Protein AF-A0A382G905-F1 (afdb_monomer_lite)

Secondary structure (DSSP, 8-state):
-HHHHH-----PPPHHHHHHHHHHHHHHHHHHHTT-HHHHHHHHHHHHHHHHHHHHHHHHS--HHHHHHHHH--HHHH-

pLDDT: mean 94.36, std 5.95, range [69.56, 98.62]

Organism: NCBI:txid408172

Structure (mmCIF, N/CA/C/O backbone):
data_AF-A0A382G905-F1
#
_entry.id   AF-A0A382G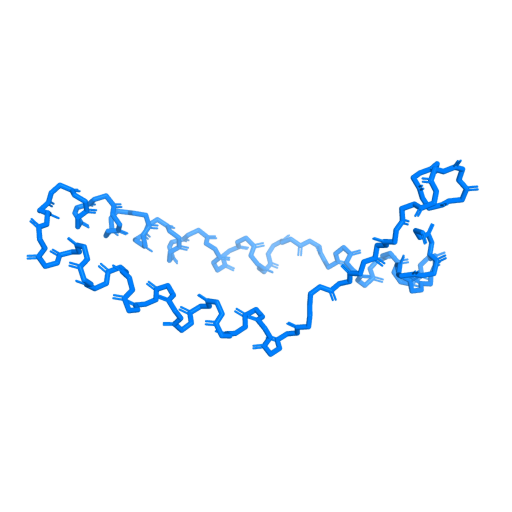905-F1
#
loop_
_atom_site.group_PDB
_atom_site.id
_atom_site.type_symbol
_atom_site.label_atom_id
_atom_site.label_alt_id
_atom_site.label_comp_id
_atom_site.label_asym_id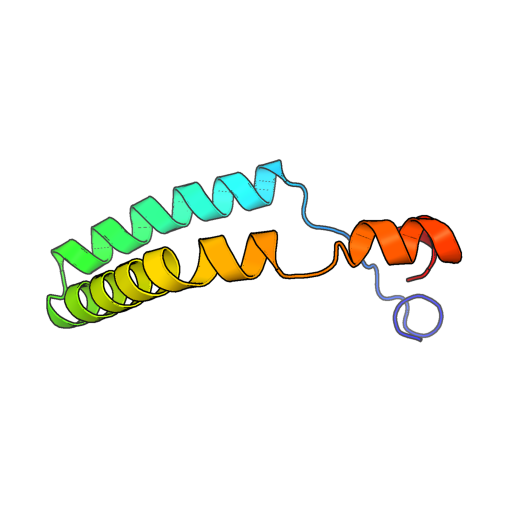
_atom_site.label_entity_id
_atom_site.label_seq_id
_atom_site.pdbx_PDB_ins_code
_atom_site.Cartn_x
_atom_site.Cartn_y
_atom_site.Cartn_z
_atom_site.occupancy
_atom_site.B_iso_or_equiv
_atom_site.auth_seq_id
_atom_site.auth_comp_id
_atom_site.auth_asym_id
_atom_site.auth_atom_id
_atom_site.pdbx_PDB_model_num
ATOM 1 N N . LYS A 1 1 ? 22.964 -0.080 -12.027 1.00 69.56 1 LYS A N 1
ATOM 2 C CA . LYS A 1 1 ? 24.157 -0.667 -11.344 1.00 69.56 1 LYS A CA 1
ATOM 3 C C . LYS A 1 1 ? 23.826 -1.999 -10.670 1.00 69.56 1 LYS A C 1
ATOM 5 O O . LYS A 1 1 ? 24.598 -2.924 -10.856 1.00 69.56 1 LYS A O 1
ATOM 10 N N . LEU A 1 2 ? 22.716 -2.110 -9.933 1.00 84.06 2 LEU A N 1
ATOM 11 C CA . LEU A 1 2 ? 22.343 -3.336 -9.211 1.00 84.06 2 LEU A CA 1
ATOM 12 C C . LEU A 1 2 ? 22.223 -4.572 -10.126 1.00 84.06 2 LEU A C 1
ATOM 14 O O . LEU A 1 2 ? 22.980 -5.515 -9.936 1.00 84.06 2 LEU A O 1
ATOM 18 N N . LYS A 1 3 ? 21.391 -4.546 -11.173 1.00 80.25 3 LYS A N 1
ATOM 19 C CA . LYS A 1 3 ? 21.295 -5.672 -12.121 1.00 80.25 3 LYS A CA 1
ATOM 20 C C . LYS A 1 3 ? 22.556 -5.831 -12.973 1.00 80.25 3 LYS A C 1
ATOM 22 O O . LYS A 1 3 ? 23.270 -6.818 -12.856 1.00 80.25 3 LYS A O 1
ATOM 27 N N . ASN A 1 4 ? 22.913 -4.791 -13.732 1.00 79.75 4 ASN A N 1
ATOM 28 C CA . ASN A 1 4 ? 23.964 -4.884 -14.761 1.00 79.75 4 ASN A CA 1
ATOM 29 C C . ASN A 1 4 ? 25.411 -4.959 -14.238 1.00 79.75 4 ASN A C 1
ATOM 31 O O . ASN A 1 4 ? 26.314 -5.228 -15.022 1.00 79.75 4 ASN A O 1
ATOM 35 N N . LYS A 1 5 ? 25.673 -4.656 -12.957 1.00 85.81 5 LYS A N 1
ATOM 36 C CA . LYS A 1 5 ? 27.033 -4.726 -12.378 1.00 85.81 5 LYS A CA 1
ATOM 37 C C . LYS A 1 5 ? 27.144 -5.617 -11.147 1.00 85.81 5 LYS A C 1
ATOM 39 O O . LYS A 1 5 ? 28.243 -6.069 -10.858 1.00 85.81 5 LYS A O 1
ATOM 44 N N . LEU A 1 6 ? 26.053 -5.821 -10.407 1.00 92.31 6 LEU A N 1
ATOM 45 C CA . LEU A 1 6 ? 26.066 -6.552 -9.136 1.00 92.31 6 LEU A CA 1
ATOM 46 C C . LEU A 1 6 ? 25.228 -7.841 -9.183 1.00 92.31 6 LEU A C 1
ATOM 48 O O . LEU A 1 6 ? 25.090 -8.495 -8.157 1.00 92.31 6 LEU A O 1
ATOM 52 N N . GLY A 1 7 ? 24.674 -8.211 -10.346 1.00 89.75 7 GLY A N 1
ATOM 53 C CA . GLY A 1 7 ? 23.940 -9.469 -10.526 1.00 89.75 7 GLY A CA 1
ATOM 54 C C . GLY A 1 7 ? 22.613 -9.545 -9.765 1.00 89.75 7 GLY A C 1
ATOM 55 O O . GLY A 1 7 ? 22.104 -10.637 -9.533 1.00 89.75 7 GLY A O 1
ATOM 56 N N . VAL A 1 8 ? 22.053 -8.404 -9.344 1.00 91.44 8 VAL A N 1
ATOM 57 C CA . VAL A 1 8 ? 20.779 -8.369 -8.612 1.00 91.44 8 VAL A CA 1
ATOM 58 C C . VAL A 1 8 ? 19.619 -8.598 -9.572 1.00 91.44 8 VAL A C 1
ATOM 60 O O . VAL A 1 8 ? 19.424 -7.828 -10.511 1.00 91.44 8 VAL A O 1
ATOM 63 N N . ASN A 1 9 ? 18.798 -9.604 -9.286 1.00 87.88 9 ASN A N 1
ATOM 64 C CA . ASN A 1 9 ? 17.553 -9.829 -10.007 1.00 87.88 9 ASN A CA 1
ATOM 65 C C . ASN A 1 9 ? 16.436 -8.971 -9.405 1.00 87.88 9 ASN A C 1
ATOM 67 O O . ASN A 1 9 ? 16.172 -9.053 -8.205 1.00 87.88 9 ASN A O 1
ATOM 71 N N . VAL A 1 10 ? 15.779 -8.158 -10.231 1.00 87.06 10 VAL A N 1
ATOM 72 C CA . VAL A 1 10 ? 14.687 -7.279 -9.802 1.00 87.06 10 VAL A CA 1
ATOM 73 C C . VAL A 1 10 ? 13.394 -7.749 -10.450 1.00 87.06 10 VAL A C 1
ATOM 75 O O . VAL A 1 10 ? 13.314 -7.857 -11.671 1.00 87.06 10 VAL A O 1
ATOM 78 N N . TYR A 1 11 ? 12.386 -8.013 -9.623 1.00 86.94 11 TYR A N 1
ATOM 79 C CA . TYR A 1 11 ? 11.076 -8.483 -10.057 1.00 86.94 11 TYR A CA 1
ATOM 80 C C . TYR A 1 11 ? 9.985 -7.627 -9.433 1.00 86.94 11 TYR A C 1
ATOM 82 O O . TYR A 1 11 ? 10.089 -7.212 -8.277 1.00 86.94 11 TYR A O 1
ATOM 90 N N . ARG A 1 12 ? 8.906 -7.411 -10.183 1.00 89.31 12 ARG A N 1
ATOM 91 C CA . ARG A 1 12 ? 7.658 -6.937 -9.598 1.00 89.31 12 ARG A CA 1
ATOM 92 C C . ARG A 1 12 ? 6.967 -8.118 -8.919 1.00 89.31 12 ARG A C 1
ATOM 94 O O . ARG A 1 12 ? 6.774 -9.156 -9.547 1.00 89.31 12 ARG A O 1
ATOM 101 N N . THR A 1 13 ? 6.587 -7.953 -7.654 1.00 92.56 13 THR A N 1
ATOM 102 C CA . THR A 1 13 ? 5.727 -8.920 -6.961 1.00 92.56 13 THR A CA 1
ATOM 103 C C . THR A 1 13 ? 4.433 -9.105 -7.759 1.00 92.56 13 THR A C 1
ATOM 105 O O . THR A 1 13 ? 3.800 -8.096 -8.075 1.00 92.56 13 THR A O 1
ATOM 108 N N . PRO A 1 14 ? 4.030 -10.345 -8.092 1.00 95.44 14 PRO A N 1
ATOM 109 C CA . PRO A 1 14 ? 2.778 -10.586 -8.799 1.00 95.44 14 PRO A CA 1
ATOM 110 C C . PRO A 1 14 ? 1.581 -10.045 -8.018 1.00 95.44 14 PRO A C 1
ATOM 112 O O . PRO A 1 14 ? 1.536 -10.165 -6.791 1.00 95.44 14 PRO A O 1
ATOM 115 N N . ASP A 1 15 ? 0.584 -9.517 -8.725 1.00 96.31 15 ASP A N 1
ATOM 116 C CA . ASP A 1 15 ? -0.598 -8.931 -8.085 1.00 96.31 15 ASP A CA 1
ATOM 117 C C . ASP A 1 15 ? -1.364 -9.966 -7.238 1.00 96.31 15 ASP A C 1
ATOM 119 O O . ASP A 1 15 ? -1.876 -9.628 -6.176 1.00 96.31 15 ASP A O 1
ATOM 123 N N . SER A 1 16 ? -1.357 -11.248 -7.625 1.00 97.81 16 SER A N 1
ATOM 124 C CA . SER A 1 16 ? -1.949 -12.337 -6.829 1.00 97.81 16 SER A CA 1
ATOM 125 C C . SER A 1 16 ? -1.267 -12.535 -5.472 1.00 97.81 16 SER A C 1
ATOM 127 O O . SER A 1 16 ? -1.935 -12.807 -4.477 1.00 97.81 16 SER A O 1
ATOM 129 N N . ILE A 1 17 ? 0.056 -12.368 -5.411 1.00 98.00 17 ILE A N 1
ATOM 130 C CA . ILE A 1 17 ? 0.812 -12.449 -4.158 1.00 98.00 17 ILE A CA 1
ATOM 131 C C . ILE A 1 17 ? 0.543 -11.209 -3.306 1.00 98.00 17 ILE A C 1
ATOM 133 O O . ILE A 1 17 ? 0.361 -11.338 -2.099 1.00 98.00 17 ILE A O 1
ATOM 137 N N . MET A 1 18 ? 0.458 -10.026 -3.922 1.00 97.38 18 MET A N 1
ATOM 138 C CA . MET A 1 18 ? 0.086 -8.801 -3.210 1.00 97.38 18 MET A CA 1
ATOM 139 C C . MET A 1 18 ? -1.328 -8.903 -2.618 1.00 97.38 18 MET A C 1
ATOM 141 O O . MET A 1 18 ? -1.534 -8.540 -1.464 1.00 97.38 18 MET A O 1
ATOM 145 N N . GLN A 1 19 ? -2.285 -9.469 -3.359 1.00 98.00 19 GLN A N 1
ATOM 146 C CA . GLN A 1 19 ? -3.637 -9.714 -2.854 1.00 98.00 19 GLN A CA 1
ATOM 147 C C . GLN A 1 19 ? -3.626 -10.685 -1.668 1.00 98.00 19 GLN A C 1
ATOM 149 O O . GLN A 1 19 ? -4.201 -10.384 -0.628 1.00 98.00 19 GLN A O 1
ATOM 154 N N . ALA A 1 20 ? -2.889 -11.795 -1.768 1.00 98.25 20 ALA A N 1
ATOM 155 C CA . ALA A 1 20 ? -2.760 -12.740 -0.659 1.00 98.25 20 ALA A CA 1
ATOM 156 C C . ALA A 1 20 ? -2.136 -12.099 0.597 1.00 98.25 20 ALA A C 1
ATOM 158 O O . ALA A 1 20 ? -2.467 -12.480 1.720 1.00 98.25 20 ALA A O 1
ATOM 159 N N . GLN A 1 21 ? -1.247 -11.112 0.433 1.00 98.06 21 GLN A N 1
ATOM 160 C CA . GLN A 1 21 ? -0.708 -10.341 1.555 1.00 98.06 21 GLN A CA 1
ATOM 161 C C . GLN A 1 21 ? -1.765 -9.452 2.220 1.00 98.06 21 GLN A C 1
ATOM 163 O O . GLN A 1 21 ? -1.747 -9.333 3.444 1.00 98.06 21 GLN A O 1
ATOM 168 N N . LEU A 1 22 ? -2.684 -8.857 1.451 1.00 97.56 22 LEU A N 1
ATOM 169 C CA . LEU A 1 22 ? -3.807 -8.089 2.000 1.00 97.56 22 LEU A CA 1
ATOM 170 C C . LEU A 1 22 ? -4.747 -8.996 2.803 1.00 97.56 22 LEU A C 1
ATOM 172 O O . LEU A 1 22 ? -5.054 -8.688 3.952 1.00 97.56 22 LEU A O 1
ATOM 176 N N . ASP A 1 23 ? -5.098 -10.158 2.252 1.00 98.06 23 ASP A N 1
ATOM 177 C CA . ASP A 1 23 ? -5.969 -11.126 2.927 1.00 98.06 23 ASP A CA 1
ATOM 178 C C . ASP A 1 23 ? -5.323 -11.641 4.230 1.00 98.06 23 ASP A C 1
ATOM 180 O O . ASP A 1 23 ? -5.967 -11.754 5.276 1.00 98.06 23 ASP A O 1
ATOM 184 N N . ALA A 1 24 ? -4.012 -11.909 4.205 1.00 98.25 24 ALA A N 1
ATOM 185 C CA . ALA A 1 24 ? -3.262 -12.285 5.400 1.00 98.25 24 ALA A CA 1
ATOM 186 C C . ALA A 1 24 ? -3.209 -11.150 6.438 1.00 98.25 24 ALA A C 1
ATOM 188 O O . ALA A 1 24 ? -3.242 -11.413 7.644 1.00 98.25 24 ALA A O 1
ATOM 189 N N . TRP A 1 25 ? -3.129 -9.895 5.990 1.00 97.44 25 TRP A N 1
ATOM 190 C CA . TRP A 1 25 ? -3.128 -8.734 6.873 1.00 97.44 25 TRP A CA 1
ATOM 191 C C . TRP A 1 25 ? -4.451 -8.591 7.623 1.00 97.44 25 TRP A C 1
ATOM 193 O O . TRP A 1 25 ? -4.420 -8.349 8.829 1.00 97.44 25 TRP A O 1
ATOM 203 N N . ASP A 1 26 ? -5.586 -8.827 6.964 1.00 97.75 26 ASP A N 1
ATOM 204 C CA . ASP A 1 26 ? -6.903 -8.791 7.610 1.00 97.75 26 ASP A CA 1
ATOM 205 C C . ASP A 1 26 ? -6.988 -9.797 8.769 1.00 97.75 26 ASP A C 1
ATOM 207 O O . ASP A 1 26 ? -7.341 -9.429 9.892 1.00 97.75 26 ASP A O 1
ATOM 211 N N . ILE A 1 27 ? -6.528 -11.035 8.553 1.00 98.31 27 ILE A N 1
ATOM 212 C CA . ILE A 1 27 ? -6.487 -12.077 9.595 1.00 98.31 27 ILE A CA 1
ATOM 213 C C . ILE A 1 27 ? -5.633 -11.637 10.793 1.00 98.31 27 ILE A C 1
ATOM 215 O O . ILE A 1 27 ? -6.003 -11.830 11.957 1.00 98.31 27 ILE A O 1
ATOM 219 N N . ILE A 1 28 ? -4.450 -11.082 10.523 1.00 97.19 28 ILE A N 1
ATOM 220 C CA . ILE A 1 28 ? -3.502 -10.691 11.566 1.00 97.19 28 ILE A CA 1
ATOM 221 C C . ILE A 1 28 ? -4.015 -9.482 12.349 1.00 97.19 28 ILE A C 1
ATOM 223 O O . ILE A 1 28 ? -3.959 -9.489 13.582 1.00 97.19 28 ILE A O 1
ATOM 227 N N . VAL A 1 29 ? -4.548 -8.477 11.660 1.00 97.81 29 VAL A N 1
ATOM 228 C CA . VAL A 1 29 ? -5.133 -7.289 12.284 1.00 97.81 29 VAL A CA 1
ATOM 229 C C . VAL A 1 29 ? -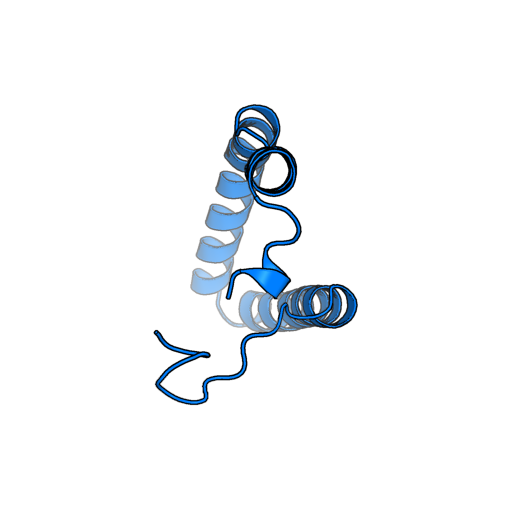6.287 -7.680 13.197 1.00 97.81 29 VAL A C 1
ATOM 231 O O . VAL A 1 29 ? -6.297 -7.256 14.351 1.00 97.81 29 VAL A O 1
ATOM 234 N N . ASP A 1 30 ? -7.201 -8.537 12.747 1.00 97.88 30 ASP A N 1
ATOM 235 C CA . ASP A 1 30 ? -8.331 -8.984 13.567 1.00 97.88 30 ASP A CA 1
ATOM 236 C C . ASP A 1 30 ? -7.866 -9.738 14.816 1.00 97.88 30 ASP A C 1
ATOM 238 O O . ASP A 1 30 ? -8.316 -9.460 15.934 1.00 97.88 30 ASP A O 1
ATOM 242 N N . LYS A 1 31 ? -6.886 -10.636 14.656 1.00 98.31 31 LYS A N 1
ATOM 243 C CA . LYS A 1 31 ? -6.287 -11.380 15.770 1.00 98.31 31 LYS A CA 1
ATOM 244 C C . LYS A 1 31 ? -5.682 -10.459 16.830 1.00 98.31 31 LYS A C 1
ATOM 246 O O . LYS A 1 31 ? -5.810 -10.759 18.018 1.00 98.31 31 LYS A O 1
ATOM 251 N N . PHE A 1 32 ? -4.984 -9.396 16.436 1.00 98.00 32 PHE A N 1
ATOM 252 C CA . PHE A 1 32 ? -4.349 -8.478 17.387 1.00 98.00 32 PHE A CA 1
ATOM 253 C C . PHE A 1 32 ? -5.329 -7.453 17.957 1.00 98.00 32 PHE A C 1
ATOM 255 O O . PHE A 1 32 ? -5.279 -7.184 19.156 1.00 98.00 32 PHE A O 1
ATOM 262 N N . ASN A 1 33 ? -6.292 -6.982 17.164 1.00 98.00 33 ASN A N 1
ATOM 263 C CA . ASN A 1 33 ? -7.371 -6.113 17.634 1.00 98.00 33 ASN A CA 1
ATOM 264 C C . ASN A 1 33 ? -8.197 -6.761 18.753 1.00 98.00 33 ASN A C 1
ATOM 266 O O . ASN A 1 33 ? -8.655 -6.070 19.660 1.00 98.00 33 ASN A O 1
ATOM 270 N N . ALA A 1 34 ? -8.383 -8.084 18.703 1.00 97.94 34 ALA A N 1
ATOM 271 C CA . ALA A 1 34 ? -9.084 -8.833 19.744 1.00 97.94 34 ALA A CA 1
ATOM 272 C C . ALA A 1 34 ? -8.282 -8.971 21.053 1.00 97.94 34 ALA A C 1
ATOM 274 O O . ALA A 1 34 ? -8.861 -9.273 22.094 1.00 97.94 34 ALA A O 1
ATOM 275 N N . LYS A 1 35 ? -6.956 -8.793 21.007 1.00 98.12 35 LYS A N 1
ATOM 276 C CA . LYS A 1 35 ? -6.046 -9.050 22.135 1.00 98.12 35 LYS A CA 1
ATOM 277 C C . LYS A 1 35 ? -5.515 -7.786 22.798 1.00 98.12 35 LYS A C 1
ATOM 279 O O . LYS A 1 35 ? -5.184 -7.833 23.978 1.00 98.12 35 LYS A O 1
ATOM 284 N N . ASP A 1 36 ? -5.408 -6.691 22.054 1.00 98.38 36 ASP A N 1
ATOM 285 C CA . ASP A 1 36 ? -4.794 -5.452 22.519 1.00 98.38 36 ASP A CA 1
ATOM 286 C C . ASP A 1 36 ? -5.638 -4.241 22.094 1.00 98.38 36 ASP A C 1
ATOM 288 O O . ASP A 1 36 ? -5.738 -3.882 20.918 1.00 98.38 36 ASP A O 1
ATOM 292 N N . ALA A 1 37 ? -6.247 -3.590 23.088 1.00 98.31 37 ALA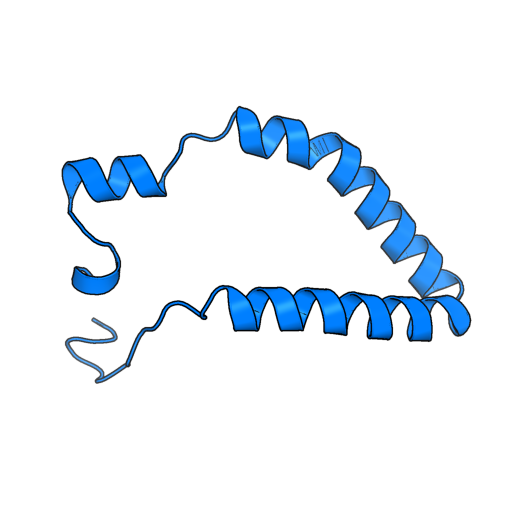 A N 1
ATOM 293 C CA . ALA A 1 37 ? -7.091 -2.419 22.884 1.00 98.31 37 ALA A CA 1
ATOM 294 C C . ALA A 1 37 ? -6.308 -1.192 22.384 1.00 98.31 37 ALA A C 1
ATOM 296 O O . ALA A 1 37 ? -6.861 -0.368 21.652 1.00 98.31 37 ALA A O 1
ATOM 297 N N . PHE A 1 38 ? -5.032 -1.056 22.756 1.00 98.25 38 PHE A N 1
ATOM 298 C CA . PHE A 1 38 ? -4.193 0.029 22.259 1.00 98.25 38 PHE A CA 1
ATOM 299 C C . PHE A 1 38 ? -3.824 -0.206 20.795 1.00 98.25 38 PHE A C 1
ATOM 301 O O . PHE A 1 38 ? -3.968 0.708 19.982 1.00 98.25 38 PHE A O 1
ATOM 308 N N . PHE A 1 39 ? -3.445 -1.438 20.439 1.00 98.44 39 PHE A N 1
ATOM 309 C CA . PHE A 1 39 ? -3.220 -1.822 19.045 1.00 98.44 39 PHE A CA 1
ATOM 310 C C . PHE A 1 39 ? -4.452 -1.517 18.182 1.00 98.44 39 PHE A C 1
ATOM 312 O O . PHE A 1 39 ? -4.339 -0.828 17.165 1.00 98.44 39 PHE A O 1
ATOM 319 N N . LYS A 1 40 ? -5.641 -1.933 18.642 1.00 98.62 40 LYS A N 1
ATOM 320 C CA . LYS A 1 40 ? -6.912 -1.661 17.959 1.00 98.62 40 LYS A CA 1
ATOM 321 C C . LYS A 1 40 ? -7.131 -0.169 17.713 1.00 98.62 40 LYS A C 1
ATOM 323 O O . LYS A 1 40 ? -7.378 0.232 16.577 1.00 98.62 40 LYS A O 1
ATOM 328 N N . LYS A 1 41 ? -6.955 0.659 18.747 1.00 98.56 41 LYS A N 1
ATOM 329 C CA . LYS A 1 41 ? -7.097 2.119 18.647 1.00 98.56 41 LYS A CA 1
ATOM 330 C C . LYS A 1 41 ? -6.161 2.728 17.595 1.00 98.56 41 LYS A C 1
ATOM 332 O O . LYS A 1 41 ? -6.555 3.644 16.874 1.00 98.56 41 LYS A O 1
ATOM 337 N N . VAL A 1 42 ? -4.919 2.247 17.508 1.00 98.44 42 VAL A N 1
ATOM 338 C CA . VAL A 1 42 ? -3.945 2.731 16.516 1.00 98.44 42 VAL A CA 1
ATOM 339 C C . VAL A 1 42 ? -4.378 2.357 15.099 1.00 98.44 42 VAL A C 1
ATOM 341 O O . VAL A 1 42 ? -4.403 3.229 14.230 1.00 98.44 42 VAL A O 1
ATOM 344 N N . VAL A 1 43 ? -4.760 1.098 14.866 1.00 98.12 43 VAL A N 1
ATOM 345 C CA . VAL A 1 43 ? -5.196 0.633 13.540 1.00 98.12 43 VAL A CA 1
ATOM 346 C C . VAL A 1 43 ? -6.466 1.352 13.085 1.00 98.12 43 VAL A C 1
ATOM 348 O O . VAL A 1 43 ? -6.559 1.752 11.925 1.00 98.12 43 VAL A O 1
ATOM 351 N N . GLU A 1 44 ? -7.431 1.562 13.982 1.00 98.31 44 GLU A N 1
ATOM 352 C CA . GLU A 1 44 ? -8.651 2.321 13.684 1.00 98.31 44 GLU A CA 1
ATOM 353 C C . GLU A 1 44 ? -8.325 3.759 13.258 1.00 98.31 44 GLU A C 1
ATOM 355 O O . GLU A 1 44 ? -8.766 4.195 12.194 1.00 98.31 44 GLU A O 1
ATOM 360 N N . SER A 1 45 ? -7.458 4.455 14.002 1.00 98.62 45 SER A N 1
ATOM 361 C CA . SER A 1 45 ? -6.991 5.806 13.650 1.00 98.62 45 SER A CA 1
ATOM 362 C C . SER A 1 45 ? -6.303 5.854 12.276 1.00 98.62 45 SER A C 1
ATOM 364 O O . SER A 1 45 ? -6.595 6.722 11.448 1.00 98.62 45 SER A O 1
ATOM 366 N N . GLN A 1 46 ? -5.433 4.882 11.984 1.00 98.00 46 GLN A N 1
ATOM 367 C CA . GLN A 1 46 ? -4.761 4.772 10.686 1.00 98.00 46 GLN A CA 1
ATOM 368 C C . GLN A 1 46 ? -5.759 4.547 9.540 1.00 98.00 46 GLN A C 1
ATOM 370 O O . GLN A 1 46 ? -5.660 5.214 8.508 1.00 98.00 46 GLN A O 1
ATOM 375 N N . LYS A 1 47 ? -6.742 3.651 9.719 1.00 97.06 47 LYS A N 1
ATOM 376 C CA . LYS A 1 47 ? -7.788 3.374 8.719 1.00 97.06 47 LYS A CA 1
ATOM 377 C C . LYS A 1 47 ? -8.671 4.600 8.472 1.00 97.06 47 LYS A C 1
ATOM 379 O O . LYS A 1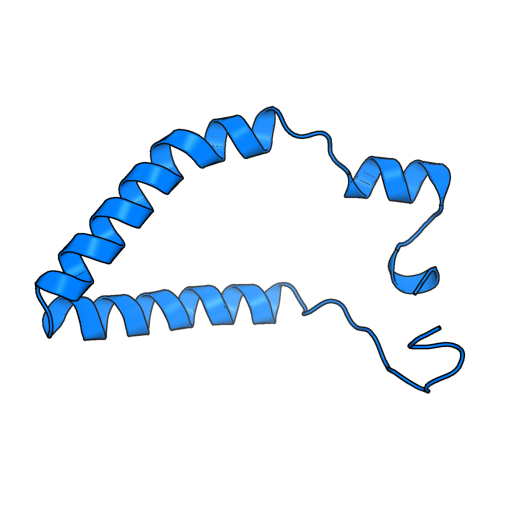 47 ? -8.973 4.910 7.319 1.00 97.06 47 LYS A O 1
ATOM 384 N N . GLU A 1 48 ? -9.047 5.330 9.521 1.00 98.38 48 GLU A N 1
ATOM 385 C CA . GLU A 1 48 ? -9.809 6.576 9.391 1.00 98.38 48 GLU A CA 1
ATOM 386 C C . GLU A 1 48 ? -9.045 7.647 8.610 1.00 98.38 48 GLU A C 1
ATOM 388 O O . GLU A 1 48 ? -9.615 8.296 7.729 1.00 98.38 48 GLU A O 1
ATOM 393 N N . TYR A 1 49 ? -7.758 7.832 8.907 1.00 98.19 49 TYR A N 1
ATOM 394 C CA . TYR A 1 49 ? -6.918 8.778 8.179 1.00 98.19 49 TYR A CA 1
ATOM 395 C C . TYR A 1 49 ? -6.750 8.370 6.710 1.00 98.19 49 TYR A C 1
ATOM 397 O O . TYR A 1 49 ? -6.973 9.186 5.812 1.00 98.19 49 TYR A O 1
ATOM 405 N N . ALA A 1 50 ? -6.443 7.094 6.452 1.00 97.88 50 ALA A N 1
ATOM 406 C CA . ALA A 1 50 ? -6.297 6.566 5.100 1.00 97.88 50 ALA A CA 1
ATOM 407 C C . ALA A 1 50 ? -7.576 6.771 4.274 1.00 97.88 50 ALA A C 1
ATOM 409 O O . ALA A 1 50 ? -7.504 7.260 3.148 1.00 97.88 50 ALA A O 1
ATOM 410 N N . LYS A 1 51 ? -8.756 6.508 4.851 1.00 97.00 51 LYS A N 1
ATOM 411 C CA . LYS A 1 51 ? -10.047 6.747 4.187 1.00 97.00 51 LYS A CA 1
ATOM 412 C C . LYS A 1 51 ? -10.249 8.216 3.794 1.00 97.00 51 LYS A C 1
ATOM 414 O O . LYS A 1 51 ? -10.819 8.482 2.740 1.00 97.00 51 LYS A O 1
ATOM 419 N N . LYS A 1 52 ? -9.793 9.166 4.619 1.00 96.69 52 LYS A N 1
ATOM 420 C CA . LYS A 1 52 ? -9.928 10.610 4.355 1.00 96.69 52 LYS A CA 1
ATOM 421 C C . LYS A 1 52 ? -8.978 11.100 3.259 1.00 96.69 52 LYS A C 1
ATOM 423 O O . LYS A 1 52 ? -9.371 11.937 2.456 1.00 96.69 52 LYS A O 1
ATOM 428 N N . VAL A 1 53 ? -7.739 10.606 3.238 1.00 97.94 53 VAL A N 1
ATOM 429 C CA . VAL A 1 53 ? -6.667 11.181 2.404 1.00 97.94 53 VAL A CA 1
ATOM 430 C C . VAL A 1 53 ? -6.445 10.418 1.100 1.00 97.94 53 VAL A C 1
ATOM 432 O O . VAL A 1 53 ? -6.205 11.038 0.064 1.00 97.94 53 VAL A O 1
ATOM 435 N N . MET A 1 54 ? -6.546 9.086 1.114 1.00 97.56 54 MET A N 1
ATOM 436 C CA . MET A 1 54 ? -6.096 8.269 -0.019 1.00 97.56 54 MET A CA 1
ATOM 437 C C . MET A 1 54 ? -6.946 8.464 -1.273 1.00 97.56 54 MET A C 1
ATOM 439 O O . MET A 1 54 ? -6.395 8.446 -2.366 1.00 97.56 54 MET A O 1
ATOM 443 N N . ALA A 1 55 ? -8.253 8.712 -1.141 1.00 95.50 55 ALA A N 1
ATOM 444 C CA . ALA A 1 55 ? -9.108 8.971 -2.301 1.00 95.50 55 ALA A CA 1
ATOM 445 C C . ALA A 1 55 ? -8.646 10.212 -3.085 1.00 95.50 55 ALA A C 1
ATOM 447 O O . ALA A 1 55 ? -8.493 10.150 -4.302 1.00 95.50 55 ALA A O 1
ATOM 448 N N . TYR A 1 56 ? -8.361 11.318 -2.387 1.00 96.31 56 TYR A N 1
ATOM 449 C CA . TYR A 1 56 ? -7.822 12.520 -3.023 1.00 96.31 56 TYR A CA 1
ATOM 450 C C . TYR A 1 56 ? -6.424 12.270 -3.593 1.00 96.31 56 TYR A C 1
ATOM 452 O O . TYR A 1 56 ? -6.164 12.621 -4.740 1.00 96.31 56 TYR A O 1
ATOM 460 N N . LEU A 1 57 ? -5.538 11.625 -2.827 1.00 96.62 57 LEU A N 1
ATOM 461 C CA . LEU A 1 57 ? -4.172 11.348 -3.270 1.00 96.62 57 LEU A CA 1
ATOM 462 C C . LEU A 1 57 ? -4.142 10.521 -4.566 1.00 96.62 57 LEU A C 1
ATOM 464 O O . LEU A 1 57 ? -3.385 10.854 -5.471 1.00 96.62 57 LEU A O 1
ATOM 468 N N . LEU A 1 58 ? -4.976 9.482 -4.667 1.00 94.62 58 LEU A N 1
ATOM 469 C CA . LEU A 1 58 ? -5.045 8.606 -5.841 1.00 94.62 58 LEU A CA 1
ATOM 470 C C . LEU A 1 58 ? -5.577 9.320 -7.090 1.00 94.62 58 LEU A C 1
ATOM 472 O O . LEU A 1 58 ? -5.171 8.978 -8.194 1.00 94.62 58 LEU A O 1
ATOM 476 N N . LEU A 1 59 ? -6.469 10.299 -6.923 1.00 94.81 59 LEU A N 1
ATOM 477 C CA . LEU A 1 59 ? -7.049 11.054 -8.038 1.00 94.81 59 LEU A CA 1
ATOM 478 C C . LEU A 1 59 ? -6.213 12.274 -8.442 1.00 94.81 59 LEU A C 1
ATOM 480 O O . LEU A 1 59 ? -6.281 12.710 -9.586 1.00 94.81 59 LEU A O 1
ATOM 484 N N . ASN A 1 60 ? -5.457 12.846 -7.506 1.00 96.75 60 ASN A N 1
ATOM 485 C CA . ASN A 1 60 ? -4.665 14.052 -7.733 1.00 96.75 60 ASN A CA 1
ATOM 486 C C . ASN A 1 60 ? -3.207 13.752 -8.122 1.00 96.75 60 ASN A C 1
ATOM 488 O O . ASN A 1 60 ? -2.513 14.629 -8.633 1.00 96.75 60 ASN A O 1
ATOM 492 N N . ALA A 1 61 ? -2.711 12.539 -7.862 1.00 95.94 61 ALA A N 1
ATOM 493 C CA . ALA A 1 61 ? -1.379 12.141 -8.297 1.00 95.94 61 ALA A CA 1
ATOM 494 C C . ALA A 1 61 ? -1.351 11.894 -9.819 1.00 95.94 61 ALA A C 1
ATOM 496 O O . ALA A 1 61 ? -2.246 11.232 -10.346 1.00 95.94 61 ALA A O 1
ATOM 497 N N . PRO A 1 62 ? -0.309 12.358 -10.533 1.00 96.06 62 PRO A N 1
ATOM 498 C CA . PRO A 1 62 ? -0.051 11.913 -11.895 1.00 96.06 62 PRO A CA 1
ATOM 499 C C . PRO A 1 62 ? 0.112 10.392 -11.955 1.00 96.06 62 PRO A C 1
ATOM 501 O O . PRO A 1 62 ? 0.700 9.787 -11.054 1.00 96.06 62 PRO A O 1
ATOM 504 N N . ASP A 1 63 ? -0.321 9.774 -13.053 1.00 95.38 63 ASP A N 1
ATOM 505 C CA . ASP A 1 63 ? 0.023 8.380 -13.326 1.00 95.38 63 ASP A CA 1
ATOM 506 C C . ASP A 1 63 ? 1.495 8.292 -13.755 1.00 95.38 63 ASP A C 1
ATOM 508 O O . ASP A 1 63 ? 1.851 8.339 -14.937 1.00 95.38 63 ASP A O 1
ATOM 512 N N . TYR A 1 64 ? 2.374 8.182 -12.760 1.00 95.12 64 TYR A N 1
ATOM 513 C CA . TYR A 1 64 ? 3.814 8.071 -12.967 1.00 95.12 64 TYR A CA 1
ATOM 514 C C . TYR A 1 64 ? 4.197 6.831 -13.781 1.00 95.12 64 TYR A C 1
ATOM 516 O O . TYR A 1 64 ? 5.181 6.864 -14.519 1.00 95.12 64 TYR A O 1
ATOM 524 N N . GLY A 1 65 ? 3.426 5.744 -13.672 1.00 94.19 65 GLY A N 1
ATOM 525 C CA . GLY A 1 65 ? 3.672 4.526 -14.437 1.00 94.19 65 GLY A CA 1
ATOM 526 C C . GLY A 1 65 ? 3.405 4.742 -15.923 1.00 94.19 65 GLY A C 1
ATOM 527 O O . GLY A 1 65 ? 4.218 4.356 -16.760 1.00 94.19 65 GLY A O 1
ATOM 528 N N . MET A 1 66 ? 2.292 5.397 -16.251 1.00 96.56 66 MET A N 1
ATOM 529 C CA . MET A 1 66 ? 1.947 5.764 -17.622 1.00 96.56 66 MET A CA 1
ATOM 530 C C . MET A 1 66 ? 2.952 6.754 -18.208 1.00 96.56 66 MET A C 1
ATOM 532 O O . MET A 1 66 ? 3.443 6.527 -19.313 1.00 96.56 66 MET A O 1
ATOM 536 N N . ALA A 1 67 ? 3.301 7.807 -17.464 1.00 97.50 67 ALA A N 1
ATOM 537 C CA . ALA A 1 67 ? 4.274 8.801 -17.909 1.00 97.50 67 ALA A CA 1
ATOM 538 C C . ALA A 1 67 ? 5.644 8.165 -18.204 1.00 97.50 67 ALA A C 1
ATOM 540 O O . ALA A 1 67 ? 6.246 8.448 -19.239 1.00 97.50 67 ALA A O 1
ATOM 541 N N . TYR A 1 68 ? 6.115 7.258 -17.339 1.00 96.19 68 TYR A N 1
ATOM 542 C CA . TYR A 1 68 ? 7.362 6.533 -17.574 1.00 96.19 68 TYR A CA 1
ATOM 543 C C . TYR A 1 68 ? 7.279 5.663 -18.829 1.00 96.19 68 TYR A C 1
ATOM 545 O O . TYR A 1 68 ? 8.137 5.776 -19.702 1.00 96.19 68 TYR A O 1
ATOM 553 N N . ARG A 1 69 ? 6.226 4.839 -18.949 1.00 96.50 69 ARG A N 1
ATOM 554 C CA . ARG A 1 69 ? 6.041 3.952 -20.108 1.00 96.50 69 ARG A CA 1
ATOM 555 C C . ARG A 1 69 ? 6.005 4.716 -21.424 1.00 96.50 69 ARG A C 1
ATOM 557 O O . ARG A 1 69 ? 6.610 4.274 -22.394 1.00 96.50 69 ARG A O 1
ATOM 564 N N . HIS A 1 70 ? 5.356 5.877 -21.445 1.00 97.19 70 HIS A N 1
ATOM 565 C CA . HIS A 1 70 ? 5.278 6.718 -22.634 1.00 97.19 70 HIS A CA 1
ATOM 566 C C . HIS A 1 70 ? 6.653 7.210 -23.118 1.00 97.19 70 HIS A C 1
ATOM 568 O O . HIS A 1 70 ? 6.905 7.220 -24.320 1.00 97.19 70 HIS A O 1
ATOM 574 N N . HIS A 1 71 ? 7.542 7.606 -22.204 1.00 97.12 71 HIS A N 1
ATOM 575 C CA . HIS A 1 71 ? 8.841 8.184 -22.563 1.00 97.12 71 HIS A CA 1
ATOM 576 C C . HIS A 1 71 ? 9.987 7.167 -22.643 1.00 97.12 71 HIS A C 1
ATOM 578 O O . HIS A 1 71 ? 10.957 7.412 -23.360 1.00 97.12 71 HIS A O 1
ATOM 584 N N . PHE A 1 72 ? 9.901 6.056 -21.906 1.00 95.19 72 PHE A N 1
ATOM 585 C CA . PHE A 1 72 ? 11.036 5.158 -21.665 1.00 95.19 72 PHE A CA 1
ATOM 586 C C . PHE A 1 72 ? 10.731 3.664 -21.860 1.00 95.19 72 PHE A C 1
ATOM 588 O O . PHE A 1 72 ? 11.654 2.860 -21.758 1.00 95.19 72 PHE A O 1
ATOM 595 N N . GLY A 1 73 ? 9.482 3.277 -22.149 1.00 93.81 73 GLY A N 1
ATOM 596 C CA . GLY A 1 73 ? 9.088 1.870 -22.287 1.00 93.81 73 GLY A CA 1
ATOM 597 C C . GLY A 1 73 ? 8.845 1.160 -20.950 1.00 93.81 73 GLY A C 1
ATOM 598 O O . GLY A 1 73 ? 8.616 1.794 -19.916 1.00 93.81 73 GLY A O 1
ATOM 599 N N . GLU A 1 74 ? 8.837 -0.174 -20.960 1.00 91.31 74 GLU A N 1
ATOM 600 C CA . GLU A 1 74 ? 8.474 -0.962 -19.780 1.00 91.31 74 GLU A CA 1
ATOM 601 C C . GLU A 1 74 ? 9.518 -0.823 -18.655 1.00 91.31 74 GLU A C 1
ATOM 603 O O . GLU A 1 74 ? 10.693 -1.132 -18.864 1.00 91.31 74 GLU A O 1
ATOM 608 N N . PRO A 1 75 ? 9.128 -0.433 -17.421 1.00 88.44 75 PRO A N 1
ATOM 609 C CA . PRO A 1 75 ? 10.079 -0.253 -16.325 1.00 88.44 75 PRO A CA 1
ATOM 610 C C . PRO A 1 75 ? 10.948 -1.485 -16.062 1.00 88.44 75 PRO A C 1
ATOM 612 O O . PRO A 1 75 ? 12.119 -1.339 -15.736 1.00 88.44 75 PRO A O 1
ATOM 615 N N . ALA A 1 76 ? 10.398 -2.693 -16.232 1.00 82.50 76 ALA A N 1
ATOM 616 C CA . ALA A 1 76 ? 11.113 -3.953 -16.021 1.00 82.50 76 ALA A CA 1
ATOM 617 C C . ALA A 1 76 ? 12.302 -4.166 -16.982 1.00 82.50 76 ALA A C 1
ATOM 619 O O . ALA A 1 76 ? 13.215 -4.928 -16.658 1.00 82.50 76 ALA A O 1
ATOM 620 N N . GLU A 1 77 ? 12.307 -3.494 -18.135 1.00 83.31 77 GLU A N 1
ATOM 621 C CA . GLU A 1 77 ? 13.408 -3.527 -19.103 1.00 83.31 77 GLU A CA 1
ATOM 622 C C . GLU A 1 77 ? 14.531 -2.546 -18.731 1.00 83.31 77 GLU A C 1
ATOM 624 O O . GLU A 1 77 ? 15.691 -2.769 -19.078 1.00 83.31 77 GLU A O 1
ATOM 629 N N . ALA A 1 78 ? 14.203 -1.476 -17.997 1.00 81.25 78 ALA A N 1
ATOM 630 C CA . ALA A 1 78 ? 15.143 -0.418 -17.626 1.00 81.25 78 ALA A CA 1
ATOM 631 C C . ALA A 1 78 ? 16.005 -0.744 -16.393 1.00 81.25 78 ALA A C 1
ATOM 633 O O . ALA A 1 78 ? 17.096 -0.183 -16.226 1.00 81.25 78 ALA A O 1
ATOM 634 N N . ILE A 1 79 ? 15.510 -1.612 -15.508 1.00 76.75 79 ILE A N 1
ATOM 635 C CA . ILE A 1 79 ? 16.226 -2.091 -14.313 1.00 76.75 79 ILE A CA 1
ATOM 636 C C . ILE A 1 79 ? 17.054 -3.315 -14.604 1.00 76.75 79 ILE A C 1
ATOM 638 O O . ILE A 1 79 ? 16.579 -4.201 -15.347 1.00 76.75 79 ILE A O 1
#

Sequence (79 aa):
KLKNKLGVNVYRTPDSIMQAQLDAWDIIVDKFNAKDAFFKKVVESQKEYAKKVMAYLLLNAPDYGMAYRHHFGEPAEAI

InterPro domains:
  IPR038404 T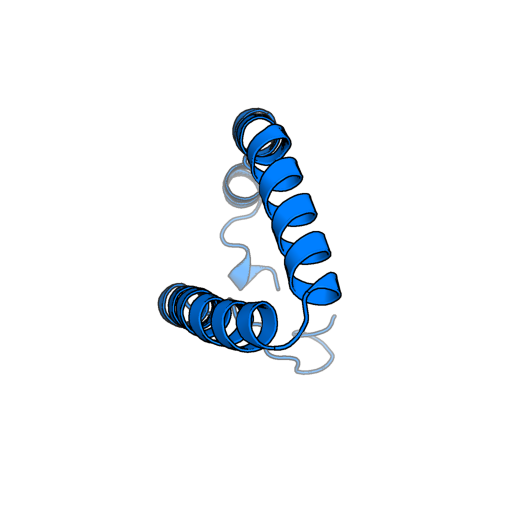RAP transporter solute receptor DctP superfamily [G3DSA:3.40.190.170] (3-56)

Radius of gyration: 18.46 Å; chains: 1; bounding box: 37×27×46 Å

Foldseek 3Di:
DCCPPVVDDDDDDDVVVVVVVVVVVVVVLVVVVVPDVVSVVVVVVVVVVCVVPVVCVVVVDPPPCVVCCVPPNHPNVVD